Protein AF-A0A9N9PDF1-F1 (afdb_monomer)

Secondary structure (DSSP, 8-state):
-HHHHHHHHHHHHHHHT-SEEEEE-TTEEE-TTHHHHHHHHHHHS-TT-SEEEEEEEEEEEEEEEP-S-SS-EEEEEEEEEEEEEEEEEHHHHHHHHHH--SSS-SS-HHHHHHHHHHTTSS-EEEEES-SEEE--SSS---S------

pLDDT: mean 91.64, std 14.12, range [36.31, 98.81]

Organism: NCBI:txid60492

Radius of gyration: 14.8 Å; Cα contacts (8 Å, |Δi|>4): 258; chains: 1; bounding box: 34×31×40 Å

Foldseek 3Di:
DQQVVVLVVLVVCLVVVPFKDKDADPQKDFAPVRVVVVVQQVVFPDPQAFKEAQEWDDWDFDAWTDTPDDQKTKTWTLATFDPRIMMGGNVNSVLLNVQADPVDGPDPSRVSVRVCSNVVSGGYMYIPPHRMYGHDPPDDPDNDDDDDD

InterPro domains:
  IPR002654 Glycosyl transferase, family 25 [PF01755] (1-84)

Mean predicted aligned error: 5.02 Å

Sequence (149 aa):
GCYLSHYEIFESIIENGYEIALIFEDDVDMERNFTDIMTEALHNVPDDWDLLYLGHCGEQKGEYIETNLTVHALHKSLFAQCLHGYAVSAKGTKKLIEKLNIDKPENHVDVDISNLVVAGEITSYSIHPQIVVQFNGVNDLSDVTPGLR

Structure (mmCIF, N/CA/C/O backbone):
data_AF-A0A9N9PDF1-F1
#
_entry.id   AF-A0A9N9PDF1-F1
#
loop_
_atom_site.group_PDB
_atom_site.id
_atom_site.type_symbol
_atom_site.label_atom_id
_atom_site.label_alt_id
_atom_site.label_comp_id
_atom_site.label_asym_id
_atom_site.label_entity_id
_atom_site.label_seq_id
_atom_site.pdbx_PDB_ins_code
_atom_site.Cartn_x
_atom_site.Cartn_y
_atom_site.Cartn_z
_atom_site.occupancy
_atom_site.B_iso_or_equiv
_atom_site.auth_seq_id
_atom_site.auth_comp_id
_atom_site.auth_asym_id
_atom_site.auth_atom_id
_atom_site.pdbx_PDB_model_num
ATOM 1 N N . GLY A 1 1 ? -13.803 13.669 -1.295 1.00 61.25 1 GLY A N 1
ATOM 2 C CA . GLY A 1 1 ? -12.460 14.293 -1.265 1.00 61.25 1 GLY A CA 1
ATOM 3 C C . GLY A 1 1 ? -11.467 13.210 -0.913 1.00 61.25 1 GLY A C 1
ATOM 4 O O . GLY A 1 1 ? -11.896 12.302 -0.221 1.00 61.25 1 GLY A O 1
ATOM 5 N N . CYS A 1 2 ? -10.213 13.279 -1.377 1.00 79.56 2 CYS A N 1
ATOM 6 C CA . CYS A 1 2 ? -9.244 12.165 -1.329 1.00 79.56 2 CYS A CA 1
ATOM 7 C C . CYS A 1 2 ? -9.293 11.362 -0.008 1.00 79.56 2 CYS A C 1
ATOM 9 O O . CYS A 1 2 ? -9.632 10.185 -0.039 1.00 79.56 2 CYS A O 1
ATOM 11 N N . TYR A 1 3 ? -9.144 12.013 1.154 1.00 93.19 3 TYR A N 1
ATOM 12 C CA . TYR A 1 3 ? -9.229 11.351 2.470 1.00 93.19 3 TYR A CA 1
ATOM 13 C C . TYR A 1 3 ? -10.525 10.548 2.687 1.00 93.19 3 TYR A C 1
ATOM 15 O O . TYR A 1 3 ? -10.470 9.360 2.990 1.00 93.19 3 TYR A O 1
ATOM 23 N N . LEU A 1 4 ? -11.688 11.187 2.509 1.00 93.12 4 LEU A N 1
ATOM 24 C CA . LEU A 1 4 ? -12.999 10.544 2.667 1.00 93.12 4 LEU A CA 1
ATOM 25 C C . LEU A 1 4 ? -13.170 9.378 1.693 1.00 93.12 4 LEU A C 1
ATOM 27 O O . LEU A 1 4 ? -13.634 8.326 2.100 1.00 93.12 4 LEU A O 1
ATOM 31 N N . SER A 1 5 ? -12.738 9.533 0.442 1.00 94.12 5 SER A N 1
ATOM 32 C CA . SER A 1 5 ? -12.872 8.479 -0.564 1.00 94.12 5 SER A CA 1
ATOM 33 C C . SER A 1 5 ? -12.035 7.241 -0.219 1.00 94.12 5 SER A C 1
ATOM 35 O O . SER A 1 5 ? -12.533 6.127 -0.341 1.00 94.12 5 SER A O 1
ATOM 37 N N . HIS A 1 6 ? -10.805 7.405 0.283 1.00 95.81 6 HIS A N 1
ATOM 38 C CA . HIS A 1 6 ? -10.023 6.266 0.785 1.00 95.81 6 HIS A CA 1
ATOM 39 C C . HIS A 1 6 ? -10.658 5.635 2.031 1.00 95.81 6 HIS A C 1
ATOM 41 O O . HIS A 1 6 ? -10.702 4.412 2.138 1.00 95.81 6 HIS A O 1
ATOM 47 N N . TYR A 1 7 ? -11.183 6.447 2.953 1.00 96.44 7 TYR A N 1
ATOM 48 C CA . TYR A 1 7 ? -11.832 5.944 4.165 1.00 96.44 7 TYR A CA 1
ATOM 49 C C . TYR A 1 7 ? -13.104 5.137 3.857 1.00 96.44 7 TYR A C 1
ATOM 51 O O . TYR A 1 7 ? -13.255 4.031 4.364 1.00 96.44 7 TYR A O 1
ATOM 59 N N . GLU A 1 8 ? -13.966 5.625 2.960 1.00 96.81 8 GLU A N 1
ATOM 60 C CA . GLU A 1 8 ? -15.167 4.912 2.495 1.00 96.81 8 GLU A CA 1
ATOM 61 C C . GLU A 1 8 ? -14.808 3.571 1.827 1.00 96.81 8 GLU A C 1
ATOM 63 O O . GLU A 1 8 ? -15.491 2.564 2.020 1.00 96.81 8 GLU A O 1
ATOM 68 N N . ILE A 1 9 ? -13.703 3.519 1.070 1.00 97.56 9 ILE A N 1
ATOM 69 C CA . ILE A 1 9 ? -13.191 2.261 0.507 1.00 97.56 9 ILE A CA 1
ATOM 70 C C . ILE A 1 9 ? -12.761 1.306 1.626 1.00 97.56 9 ILE A C 1
ATOM 72 O O . ILE A 1 9 ? -13.059 0.112 1.558 1.00 97.56 9 ILE A O 1
ATOM 76 N N . PHE A 1 10 ? -12.092 1.803 2.669 1.00 98.12 10 PHE A N 1
ATOM 77 C CA . PHE A 1 10 ? -11.721 0.980 3.820 1.00 98.12 10 PHE A CA 1
ATOM 78 C C . PHE A 1 10 ? -12.948 0.414 4.539 1.00 98.12 10 PHE A C 1
ATOM 80 O O . PHE A 1 10 ? -12.958 -0.773 4.869 1.00 98.12 10 PHE A O 1
ATOM 87 N N . GLU A 1 11 ? -13.993 1.218 4.744 1.00 97.56 11 GLU A N 1
ATOM 88 C CA . GLU A 1 11 ? -15.254 0.746 5.328 1.00 97.56 11 GLU A CA 1
ATOM 89 C C . GLU A 1 11 ? -15.864 -0.354 4.455 1.00 97.56 11 GLU A C 1
ATOM 91 O O . GLU A 1 11 ? -16.161 -1.443 4.948 1.00 97.56 11 GLU A O 1
ATOM 96 N N . SER A 1 12 ? -15.921 -0.130 3.139 1.00 98.25 12 SER A N 1
ATOM 97 C CA . SER A 1 12 ? -16.429 -1.105 2.173 1.00 98.25 12 SER A CA 1
ATOM 98 C C . SER A 1 12 ? -15.668 -2.436 2.206 1.00 98.25 12 SER A C 1
ATOM 100 O O . SER A 1 12 ? -16.283 -3.502 2.135 1.00 98.25 12 SER A O 1
ATOM 102 N N . ILE A 1 13 ? -14.340 -2.408 2.358 1.00 98.50 13 ILE A N 1
ATOM 103 C CA . ILE A 1 13 ? -13.512 -3.617 2.490 1.00 98.50 13 ILE A CA 1
ATOM 104 C C . ILE A 1 13 ? -13.918 -4.428 3.722 1.00 98.50 13 ILE A C 1
ATOM 106 O O . ILE A 1 13 ? -14.062 -5.650 3.628 1.00 98.50 13 ILE A O 1
ATOM 110 N N . ILE A 1 14 ? -14.134 -3.763 4.863 1.00 97.81 14 ILE A N 1
ATOM 111 C CA . ILE A 1 14 ? -14.570 -4.431 6.095 1.00 97.81 14 ILE A CA 1
ATOM 112 C C . ILE A 1 14 ? -15.984 -4.985 5.941 1.00 97.81 14 ILE A C 1
ATOM 114 O O . ILE A 1 14 ? -16.218 -6.146 6.277 1.00 97.81 14 ILE A O 1
ATOM 118 N N . GLU A 1 15 ? -16.914 -4.180 5.432 1.00 98.19 15 GLU A N 1
ATOM 119 C CA . GLU A 1 15 ? -18.322 -4.553 5.274 1.00 98.19 15 GLU A CA 1
ATOM 120 C C . GLU A 1 15 ? -18.507 -5.763 4.354 1.00 98.19 15 GLU A C 1
ATOM 122 O O . GLU A 1 15 ? -19.325 -6.639 4.637 1.00 98.19 15 GLU A O 1
ATOM 127 N N . ASN A 1 16 ? -17.725 -5.836 3.275 1.00 98.19 16 ASN A N 1
ATOM 128 C CA . ASN A 1 16 ? -17.788 -6.932 2.309 1.00 98.19 16 ASN A CA 1
ATOM 129 C C . ASN A 1 16 ? -16.873 -8.115 2.666 1.00 98.19 16 ASN A C 1
ATOM 131 O O . ASN A 1 16 ? -16.949 -9.159 2.020 1.00 98.19 16 ASN A O 1
ATOM 135 N N . GLY A 1 17 ? -16.027 -7.981 3.691 1.00 97.69 17 GLY A N 1
ATOM 136 C CA . GLY A 1 17 ? -15.131 -9.045 4.141 1.00 97.69 17 GLY A CA 1
ATOM 137 C C . GLY A 1 17 ? -14.032 -9.398 3.135 1.00 97.69 17 GLY A C 1
ATOM 138 O O . GLY A 1 17 ? -13.649 -10.564 3.049 1.00 97.69 17 GLY A O 1
ATOM 139 N N . TYR A 1 18 ? -13.531 -8.424 2.369 1.00 98.25 18 TYR A N 1
ATOM 140 C CA . TYR A 1 18 ? -12.422 -8.661 1.442 1.00 98.25 18 TYR A CA 1
ATOM 141 C C . TYR A 1 18 ? -11.106 -8.843 2.204 1.00 98.25 18 TYR A C 1
ATOM 143 O O . TYR A 1 18 ? -10.761 -8.039 3.067 1.00 98.25 18 TYR A O 1
ATOM 151 N N . GLU A 1 19 ? -10.354 -9.895 1.874 1.00 97.44 19 GLU A N 1
ATOM 152 C CA . GLU A 1 19 ? -9.077 -10.205 2.536 1.00 97.44 19 GLU A CA 1
ATOM 153 C C . GLU A 1 19 ? -7.940 -9.285 2.081 1.00 97.44 19 GLU A C 1
ATOM 155 O O . GLU A 1 19 ? -7.079 -8.910 2.878 1.00 97.44 19 GLU A O 1
ATOM 160 N N . ILE A 1 20 ? -7.951 -8.922 0.799 1.00 97.81 20 ILE A N 1
ATOM 161 C CA . ILE A 1 20 ? -7.000 -8.021 0.151 1.00 97.81 20 ILE A CA 1
ATOM 162 C C . ILE A 1 20 ? -7.788 -7.146 -0.820 1.00 97.81 20 ILE A C 1
ATOM 164 O O . ILE A 1 20 ? -8.649 -7.646 -1.547 1.00 97.81 20 ILE A O 1
ATOM 168 N N . ALA A 1 21 ? -7.467 -5.856 -0.866 1.00 98.25 21 ALA A N 1
ATOM 169 C CA . ALA A 1 21 ? -7.998 -4.935 -1.861 1.00 98.25 21 ALA A CA 1
ATOM 170 C C . ALA A 1 21 ? -6.870 -4.190 -2.573 1.00 98.25 21 ALA A C 1
ATOM 172 O O . ALA A 1 21 ? -5.901 -3.778 -1.936 1.00 98.25 21 ALA A O 1
ATOM 173 N N . LEU A 1 22 ? -7.028 -4.005 -3.884 1.00 98.12 22 LEU A N 1
ATOM 174 C CA . LEU A 1 22 ? -6.222 -3.097 -4.695 1.00 98.12 22 LEU A CA 1
ATOM 175 C C . LEU A 1 22 ? -6.984 -1.789 -4.875 1.00 98.12 22 LEU A C 1
ATOM 177 O O . LEU A 1 22 ? -8.167 -1.805 -5.212 1.00 98.12 22 LEU A O 1
ATOM 181 N N . ILE A 1 23 ? -6.302 -0.675 -4.636 1.00 98.19 23 ILE A N 1
ATOM 182 C CA . ILE A 1 23 ? -6.868 0.669 -4.671 1.00 98.19 23 ILE A CA 1
ATOM 183 C C . ILE A 1 23 ? -6.003 1.511 -5.603 1.00 98.19 23 ILE A C 1
ATOM 185 O O . ILE A 1 23 ? -4.779 1.543 -5.460 1.00 98.19 23 ILE A O 1
ATOM 189 N N . PHE A 1 24 ? -6.658 2.180 -6.548 1.00 96.75 24 PHE A N 1
ATOM 190 C CA . PHE A 1 24 ? -6.026 3.059 -7.524 1.00 96.75 24 PHE A CA 1
ATOM 191 C C . PHE A 1 24 ? -6.775 4.388 -7.601 1.00 96.75 24 PHE A C 1
ATOM 193 O O . PHE A 1 24 ? -7.999 4.418 -7.438 1.00 96.75 24 PHE A O 1
ATOM 200 N N . GLU A 1 25 ? -6.043 5.462 -7.878 1.00 94.81 25 GLU A N 1
ATOM 201 C CA . GLU A 1 25 ? -6.625 6.723 -8.348 1.00 94.81 25 GLU A CA 1
ATOM 202 C C . GLU A 1 25 ? -7.074 6.591 -9.820 1.00 94.81 25 GLU A C 1
ATOM 204 O O . GLU A 1 25 ? -6.772 5.605 -10.497 1.00 94.81 25 GLU A O 1
ATOM 209 N N . ASP A 1 26 ? -7.871 7.541 -10.311 1.00 90.56 26 ASP A N 1
ATOM 210 C CA . ASP A 1 26 ? -8.479 7.485 -11.647 1.00 90.56 26 ASP A CA 1
ATOM 211 C C . ASP A 1 26 ? -7.506 7.820 -12.786 1.00 90.56 26 ASP A C 1
ATOM 213 O O . ASP A 1 26 ? -7.788 7.519 -13.948 1.00 90.56 26 ASP A O 1
ATOM 217 N N . ASP A 1 27 ? -6.357 8.405 -12.460 1.00 89.19 27 ASP A N 1
ATOM 218 C CA . ASP A 1 27 ? -5.354 8.900 -13.393 1.00 89.19 27 ASP A CA 1
ATOM 219 C C . ASP A 1 27 ? -4.074 8.054 -13.409 1.00 89.19 27 ASP A C 1
ATOM 221 O O . ASP A 1 27 ? -2.985 8.589 -13.594 1.00 89.19 27 ASP A O 1
ATOM 225 N N . VAL A 1 28 ? -4.176 6.732 -13.253 1.00 93.50 28 VAL A N 1
ATOM 226 C CA . VAL A 1 28 ? -2.997 5.854 -13.248 1.00 93.50 28 VAL A CA 1
ATOM 227 C C . VAL A 1 28 ? -2.728 5.132 -14.561 1.00 93.50 28 VAL A C 1
ATOM 229 O O . VAL A 1 28 ? -3.633 4.807 -15.329 1.00 93.50 28 VAL A O 1
ATOM 232 N N . ASP A 1 29 ? -1.456 4.805 -14.756 1.00 92.88 29 ASP A N 1
ATOM 233 C CA . ASP A 1 29 ? -0.965 3.857 -15.745 1.00 92.88 29 ASP A CA 1
ATOM 234 C C . ASP A 1 29 ? -0.140 2.758 -15.063 1.00 92.88 29 ASP A C 1
ATOM 236 O O . ASP A 1 29 ? 0.419 2.971 -13.983 1.00 92.88 29 ASP A O 1
ATOM 240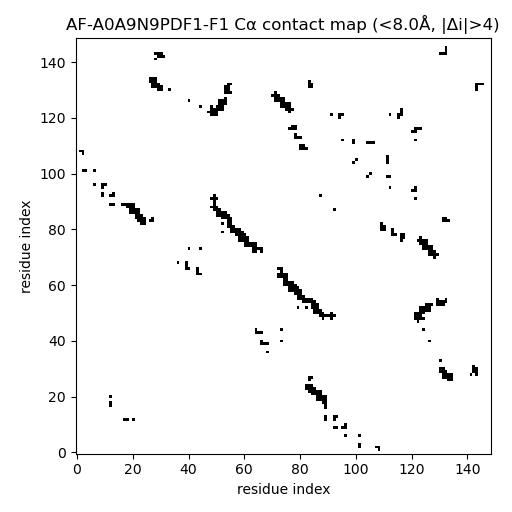 N N . MET A 1 30 ? -0.103 1.564 -15.653 1.00 94.19 30 MET A N 1
ATOM 241 C CA . MET A 1 30 ? 0.416 0.357 -15.007 1.00 94.19 30 MET A CA 1
ATOM 242 C C . MET A 1 30 ? 1.297 -0.470 -15.941 1.00 94.19 30 MET A C 1
ATOM 244 O O . MET A 1 30 ? 1.101 -0.502 -17.155 1.00 94.19 30 MET A O 1
ATOM 248 N N . GLU A 1 31 ? 2.219 -1.227 -15.350 1.00 93.62 31 GLU A N 1
ATOM 249 C CA . GLU A 1 31 ? 3.042 -2.198 -16.075 1.00 93.62 31 GLU A CA 1
ATOM 250 C C . GLU A 1 31 ? 2.195 -3.220 -16.848 1.00 93.62 31 GLU A C 1
ATOM 252 O O . GLU A 1 31 ? 1.195 -3.745 -16.354 1.00 93.62 31 GLU A O 1
ATOM 257 N N . ARG A 1 32 ? 2.617 -3.593 -18.062 1.00 92.94 32 ARG A N 1
ATOM 258 C CA . ARG A 1 32 ? 1.841 -4.534 -18.900 1.00 92.94 32 ARG A CA 1
ATOM 259 C C . ARG A 1 32 ? 1.716 -5.925 -18.280 1.00 92.94 32 ARG A C 1
ATOM 261 O O . ARG A 1 32 ? 0.727 -6.617 -18.506 1.00 92.94 32 ARG A O 1
ATOM 268 N N . ASN A 1 33 ? 2.724 -6.339 -17.520 1.00 94.19 33 ASN A N 1
ATOM 269 C CA . ASN A 1 33 ? 2.768 -7.594 -16.772 1.00 94.19 33 ASN A CA 1
ATOM 270 C C . ASN A 1 33 ? 2.380 -7.402 -15.292 1.00 94.19 33 ASN A C 1
ATOM 272 O O . ASN A 1 33 ? 2.799 -8.193 -14.447 1.00 94.19 33 ASN A O 1
ATOM 276 N N . PHE A 1 34 ? 1.566 -6.383 -14.976 1.00 96.00 34 PHE A N 1
ATOM 277 C CA . PHE A 1 34 ? 1.104 -6.061 -13.621 1.00 96.00 34 PHE A CA 1
ATOM 278 C C . PHE A 1 34 ? 0.668 -7.296 -12.821 1.00 96.00 34 PHE A C 1
ATOM 280 O O . PHE A 1 34 ? 1.097 -7.483 -11.685 1.00 96.00 34 PHE A O 1
ATOM 287 N N . THR A 1 35 ? -0.147 -8.177 -13.412 1.00 96.50 35 THR A N 1
ATOM 288 C CA . THR A 1 35 ? -0.644 -9.382 -12.730 1.00 96.50 35 THR A CA 1
ATOM 289 C C . THR A 1 35 ? 0.473 -10.348 -12.335 1.00 96.50 35 THR A C 1
ATOM 291 O O . THR A 1 35 ? 0.426 -10.898 -11.234 1.00 96.50 35 THR A O 1
ATOM 294 N N . ASP A 1 36 ? 1.485 -10.535 -13.185 1.00 97.31 36 ASP A N 1
ATOM 295 C CA . ASP A 1 36 ? 2.615 -11.423 -12.890 1.00 97.31 36 ASP A CA 1
ATOM 296 C C . ASP A 1 36 ? 3.460 -10.845 -11.750 1.00 97.31 36 ASP A C 1
ATOM 298 O O . ASP A 1 36 ? 3.802 -11.557 -10.804 1.00 97.31 36 ASP A O 1
ATOM 302 N N . ILE A 1 37 ? 3.722 -9.533 -11.795 1.00 97.88 37 ILE A N 1
ATOM 303 C CA . ILE A 1 37 ? 4.482 -8.840 -10.750 1.00 97.88 37 ILE A CA 1
ATOM 304 C C . ILE A 1 37 ? 3.739 -8.901 -9.413 1.00 97.88 37 ILE A C 1
ATOM 306 O O . ILE A 1 37 ? 4.333 -9.238 -8.391 1.00 97.88 37 ILE A O 1
ATOM 310 N N . MET A 1 38 ? 2.433 -8.629 -9.420 1.00 97.81 38 MET A N 1
ATOM 311 C CA . MET A 1 38 ? 1.598 -8.699 -8.222 1.00 97.81 38 MET A CA 1
ATOM 312 C C . MET A 1 38 ? 1.519 -10.107 -7.644 1.00 97.81 38 MET A C 1
ATOM 314 O O . MET A 1 38 ? 1.545 -10.258 -6.4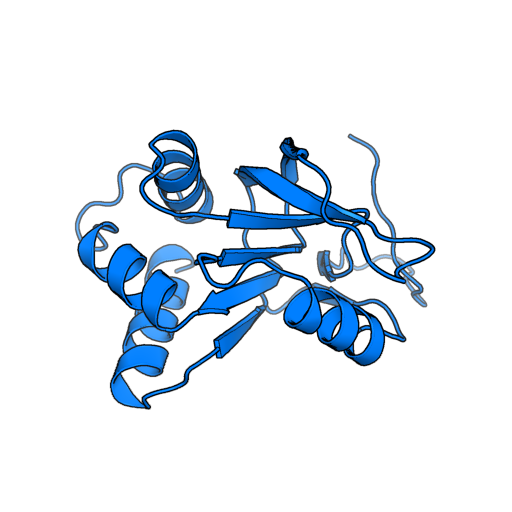27 1.00 97.81 38 MET A O 1
ATOM 318 N N . THR A 1 39 ? 1.434 -11.131 -8.493 1.00 97.75 39 THR A N 1
ATOM 319 C CA . THR A 1 39 ? 1.399 -12.528 -8.041 1.00 97.75 39 THR A CA 1
ATO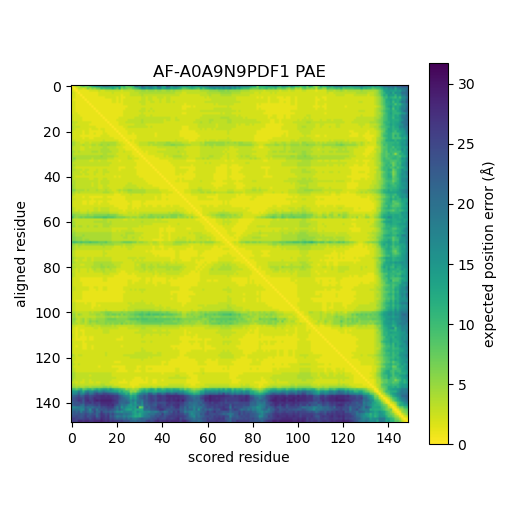M 320 C C . THR A 1 39 ? 2.695 -12.888 -7.321 1.00 97.75 39 THR A C 1
ATOM 322 O O . THR A 1 39 ? 2.651 -13.420 -6.215 1.00 97.75 39 THR A O 1
ATOM 325 N N . GLU A 1 40 ? 3.844 -12.541 -7.904 1.00 98.19 40 GLU A N 1
ATOM 326 C CA . GLU A 1 40 ? 5.146 -12.783 -7.282 1.00 98.19 40 GLU A CA 1
ATOM 327 C C . GLU A 1 40 ? 5.322 -11.961 -5.994 1.00 98.19 40 GLU A C 1
ATOM 329 O O . GLU A 1 40 ? 5.796 -12.483 -4.986 1.00 98.19 40 GLU A O 1
ATOM 334 N N . ALA A 1 41 ? 4.902 -10.694 -5.985 1.00 98.19 41 ALA A N 1
ATOM 335 C CA . ALA A 1 41 ? 5.001 -9.841 -4.805 1.00 98.19 41 ALA A CA 1
ATOM 336 C C . ALA A 1 41 ? 4.112 -10.337 -3.655 1.00 98.19 41 ALA A C 1
ATOM 338 O O . ALA A 1 41 ? 4.594 -10.469 -2.534 1.00 98.19 41 ALA A O 1
ATOM 339 N N . LEU A 1 42 ? 2.842 -10.663 -3.918 1.00 97.31 42 LEU A N 1
ATOM 340 C CA . LEU A 1 42 ? 1.912 -11.163 -2.898 1.00 97.31 42 LEU A CA 1
ATOM 341 C C . LEU A 1 42 ? 2.294 -12.552 -2.378 1.00 97.31 42 LEU A C 1
ATOM 343 O O . LEU A 1 42 ? 1.974 -12.877 -1.240 1.00 97.31 42 LEU A O 1
ATOM 347 N N . HIS A 1 43 ? 2.975 -13.363 -3.188 1.00 97.69 43 HIS A N 1
ATOM 348 C CA . HIS A 1 43 ? 3.479 -14.664 -2.757 1.00 97.69 43 HIS A CA 1
ATOM 349 C C . HIS A 1 43 ? 4.659 -14.550 -1.778 1.00 97.69 43 HIS A C 1
ATOM 351 O O . HIS A 1 43 ? 4.803 -15.405 -0.909 1.00 97.69 43 HIS A O 1
ATOM 357 N N . ASN A 1 44 ? 5.493 -13.512 -1.908 1.00 98.38 44 ASN A N 1
ATOM 358 C CA . ASN A 1 44 ? 6.720 -13.366 -1.117 1.00 98.38 44 ASN A CA 1
ATOM 359 C C . ASN A 1 44 ? 6.647 -12.278 -0.033 1.00 98.38 44 ASN A C 1
ATOM 361 O O . ASN A 1 44 ? 7.510 -12.239 0.844 1.00 98.38 44 ASN A O 1
ATOM 365 N N . VAL A 1 45 ? 5.663 -11.372 -0.077 1.00 98.06 45 VAL A N 1
ATOM 366 C CA . VAL A 1 45 ? 5.501 -10.347 0.960 1.00 98.06 45 VAL A CA 1
ATOM 367 C C . VAL A 1 45 ? 5.241 -11.018 2.319 1.00 98.06 45 VAL A C 1
ATOM 369 O O . VAL A 1 45 ? 4.408 -11.920 2.398 1.00 98.06 45 VAL A O 1
ATOM 372 N N . PRO A 1 46 ? 5.937 -10.616 3.398 1.00 97.94 46 PRO A N 1
ATOM 373 C CA . PRO A 1 46 ? 5.757 -11.237 4.710 1.00 97.94 46 PRO A CA 1
ATOM 374 C C . PRO A 1 46 ? 4.316 -11.154 5.219 1.00 97.94 46 PRO A C 1
ATOM 376 O O . PRO A 1 46 ? 3.706 -10.095 5.132 1.00 97.94 46 PRO A O 1
ATOM 379 N N . ASP A 1 47 ? 3.800 -12.229 5.827 1.00 96.06 47 ASP A N 1
ATOM 380 C CA . ASP A 1 47 ? 2.407 -12.363 6.309 1.00 96.06 47 ASP A CA 1
ATOM 381 C C . ASP A 1 47 ? 1.931 -11.235 7.249 1.00 96.06 47 ASP A C 1
ATOM 383 O O . ASP A 1 47 ? 0.730 -11.014 7.451 1.00 96.06 47 ASP A O 1
ATOM 387 N N . ASP A 1 48 ? 2.863 -10.513 7.875 1.00 95.50 48 ASP A N 1
ATOM 388 C CA . ASP A 1 48 ? 2.560 -9.410 8.774 1.00 95.50 48 ASP A CA 1
ATOM 389 C C . ASP A 1 48 ? 2.290 -8.078 8.054 1.00 95.50 48 ASP A C 1
ATOM 391 O O . ASP A 1 48 ? 1.951 -7.102 8.729 1.00 95.50 48 ASP A O 1
ATOM 395 N N . TRP A 1 49 ? 2.302 -8.040 6.721 1.00 98.50 49 TRP A N 1
ATOM 396 C CA . TRP A 1 49 ? 2.003 -6.839 5.947 1.00 98.50 49 TRP A CA 1
ATOM 397 C C . TRP A 1 49 ? 0.584 -6.283 6.183 1.00 98.50 49 TRP A C 1
ATOM 399 O O . TRP A 1 49 ? -0.406 -7.005 6.353 1.00 98.50 49 TRP A O 1
ATOM 409 N N . ASP A 1 50 ? 0.497 -4.957 6.215 1.00 98.81 50 ASP A N 1
ATOM 410 C CA . ASP A 1 50 ? -0.743 -4.183 6.280 1.00 98.81 50 ASP A CA 1
ATOM 411 C C . ASP A 1 50 ? -1.003 -3.466 4.950 1.00 98.81 50 ASP A C 1
ATOM 413 O O . ASP A 1 50 ? -2.138 -3.431 4.479 1.00 98.81 50 ASP A O 1
ATOM 417 N N . LEU A 1 51 ? 0.055 -2.916 4.345 1.00 98.56 51 LEU A N 1
ATOM 418 C CA . LEU A 1 51 ? -0.017 -2.099 3.137 1.00 98.56 51 LEU A CA 1
ATOM 419 C C . LEU A 1 51 ? 1.139 -2.427 2.181 1.00 98.56 51 LEU A C 1
ATOM 421 O O . LEU A 1 51 ? 2.278 -2.601 2.614 1.00 98.56 51 LEU A O 1
ATOM 425 N N . LEU A 1 52 ? 0.856 -2.494 0.884 1.00 98.75 52 LEU A N 1
ATOM 426 C CA . LEU A 1 52 ? 1.843 -2.708 -0.172 1.00 98.75 52 LEU A CA 1
ATOM 427 C C . LEU A 1 52 ? 1.714 -1.590 -1.210 1.00 98.75 52 LEU A C 1
ATOM 429 O O . LEU A 1 52 ? 0.737 -1.549 -1.954 1.00 98.75 52 LEU A O 1
ATOM 433 N N . TYR A 1 53 ? 2.686 -0.685 -1.268 1.00 98.69 53 TYR A N 1
ATOM 434 C CA . TYR A 1 53 ? 2.704 0.392 -2.256 1.00 98.69 53 TYR A CA 1
ATOM 435 C C . TYR A 1 53 ? 3.116 -0.137 -3.634 1.00 98.69 53 TYR A C 1
ATOM 437 O O . TYR A 1 53 ? 4.138 -0.814 -3.771 1.00 98.69 53 TYR A O 1
ATOM 445 N N . LEU A 1 54 ? 2.327 0.211 -4.652 1.00 98.38 54 LEU A N 1
ATOM 446 C CA . LEU A 1 54 ? 2.536 -0.159 -6.060 1.00 98.38 54 LEU A CA 1
ATOM 447 C C . LEU A 1 54 ? 2.887 1.064 -6.915 1.00 98.38 54 LEU A C 1
ATOM 449 O O . LEU A 1 54 ? 3.655 0.959 -7.869 1.00 98.38 54 LEU A O 1
ATOM 453 N N . GLY A 1 55 ? 2.341 2.213 -6.521 1.00 96.94 55 GLY A N 1
ATOM 454 C CA . GLY A 1 55 ? 2.638 3.548 -7.000 1.00 96.94 55 GLY A CA 1
ATOM 455 C C . GLY A 1 55 ? 2.639 4.511 -5.817 1.00 96.94 55 GLY A C 1
ATOM 456 O O . GLY A 1 55 ? 1.697 4.554 -5.023 1.00 96.94 55 GLY A O 1
ATOM 457 N N . HIS A 1 56 ? 3.743 5.230 -5.652 1.00 96.25 56 HIS A N 1
ATOM 458 C CA . HIS A 1 56 ? 3.982 6.116 -4.518 1.00 96.25 56 HIS A CA 1
ATOM 459 C C . HIS A 1 56 ? 4.971 7.220 -4.916 1.00 96.25 56 HIS A C 1
ATOM 461 O O . HIS A 1 56 ? 5.465 7.284 -6.036 1.00 96.25 56 HIS A O 1
ATOM 467 N N . CYS A 1 57 ? 5.296 8.114 -4.003 1.00 93.88 57 CYS A N 1
ATOM 468 C CA . CYS A 1 57 ? 6.332 9.123 -4.163 1.00 93.88 57 CYS A CA 1
ATOM 469 C C . CYS A 1 57 ? 7.128 9.222 -2.858 1.00 93.88 57 CYS A C 1
ATOM 471 O O . CYS A 1 57 ? 6.695 8.685 -1.844 1.00 93.88 57 CYS A O 1
ATOM 473 N N . GLY A 1 58 ? 8.313 9.843 -2.894 1.00 90.19 58 GLY A N 1
ATOM 474 C CA . GLY A 1 58 ? 9.139 10.102 -1.706 1.00 90.19 58 GLY A CA 1
ATOM 475 C C . GLY A 1 58 ? 9.294 8.896 -0.774 1.00 90.19 58 GLY A C 1
ATOM 476 O O . GLY A 1 58 ? 8.560 8.777 0.196 1.00 90.19 58 GLY A O 1
ATOM 477 N N . GLU A 1 59 ? 10.242 8.000 -1.049 1.00 94.19 59 GLU A N 1
ATOM 478 C CA . GLU A 1 59 ? 10.380 6.750 -0.291 1.00 94.19 59 GLU A CA 1
ATOM 479 C C . GLU A 1 59 ? 11.637 6.685 0.584 1.00 94.19 59 GLU A C 1
ATOM 481 O O . GLU A 1 59 ? 12.694 7.226 0.243 1.00 94.19 59 GLU A O 1
ATOM 486 N N . GLN A 1 60 ? 11.541 5.915 1.667 1.00 97.38 60 GLN A N 1
ATOM 487 C CA . GLN A 1 60 ? 12.689 5.398 2.401 1.00 97.38 60 GLN A CA 1
ATOM 488 C C . GLN A 1 60 ? 12.630 3.869 2.441 1.00 97.38 60 GLN A C 1
ATOM 490 O O . GLN A 1 60 ? 11.724 3.273 3.025 1.00 97.38 60 GLN A O 1
ATOM 495 N N . LYS A 1 61 ? 13.636 3.233 1.835 1.00 97.81 61 LYS A N 1
ATOM 496 C CA . LYS A 1 61 ? 13.716 1.774 1.697 1.00 97.81 61 LYS A CA 1
ATOM 497 C C . LYS A 1 61 ? 14.293 1.127 2.951 1.00 97.81 61 LYS A C 1
ATOM 499 O O . LYS A 1 61 ? 15.275 1.617 3.512 1.00 97.81 61 LYS A O 1
ATOM 504 N N . GLY A 1 62 ? 13.685 0.024 3.368 1.00 97.81 62 GLY A N 1
ATOM 505 C CA . GLY A 1 62 ? 14.192 -0.874 4.397 1.00 97.81 62 GLY A CA 1
ATOM 506 C C . GLY A 1 62 ? 14.837 -2.125 3.802 1.00 97.81 62 GLY A C 1
ATOM 507 O O . GLY A 1 62 ? 15.476 -2.081 2.753 1.00 97.81 62 GLY A O 1
ATOM 508 N N . GLU A 1 63 ? 14.678 -3.244 4.507 1.00 98.00 63 GLU A N 1
ATOM 509 C CA . GLU A 1 63 ? 15.172 -4.559 4.090 1.00 98.00 63 GLU A CA 1
ATOM 510 C C . GLU A 1 63 ? 14.495 -5.046 2.802 1.00 98.00 63 GLU A C 1
ATOM 512 O O . GLU A 1 63 ? 13.285 -4.891 2.635 1.00 98.00 63 GLU A O 1
ATOM 517 N N . TYR A 1 64 ? 15.279 -5.645 1.905 1.00 98.25 64 TYR A N 1
ATOM 518 C CA . TYR A 1 64 ? 14.789 -6.241 0.663 1.00 98.25 64 TYR A CA 1
ATOM 519 C C . TYR A 1 64 ? 14.267 -7.653 0.905 1.00 98.25 64 TYR A C 1
ATOM 521 O O . TYR A 1 64 ? 14.861 -8.422 1.657 1.00 98.25 64 TYR A O 1
ATOM 529 N N . ILE A 1 65 ? 13.181 -7.987 0.218 1.00 98.38 65 ILE A N 1
ATOM 530 C CA . ILE A 1 65 ? 12.565 -9.307 0.233 1.00 98.38 65 ILE A CA 1
ATOM 531 C C . ILE A 1 65 ? 12.987 -10.026 -1.045 1.00 98.38 65 ILE A C 1
ATOM 533 O O . ILE A 1 65 ? 12.903 -9.468 -2.141 1.00 98.38 65 ILE A O 1
ATOM 537 N N . GLU A 1 66 ? 13.486 -11.249 -0.900 1.00 97.69 66 GLU A N 1
ATOM 538 C CA . GLU A 1 66 ? 13.890 -12.067 -2.040 1.00 97.69 66 GLU A CA 1
ATOM 539 C C . GLU A 1 66 ? 12.657 -12.453 -2.866 1.00 97.69 66 GLU A C 1
ATOM 541 O O . GLU A 1 66 ? 11.652 -12.910 -2.327 1.00 97.69 66 GLU A O 1
ATOM 546 N N . THR A 1 67 ? 12.726 -12.227 -4.178 1.00 97.56 67 THR A N 1
ATOM 547 C CA . THR A 1 67 ? 11.662 -12.544 -5.140 1.00 97.56 67 THR A CA 1
ATOM 548 C C . THR A 1 67 ? 12.290 -12.937 -6.475 1.00 97.56 67 THR A C 1
ATOM 550 O O . THR A 1 67 ? 13.471 -12.674 -6.713 1.00 97.56 67 THR A O 1
ATOM 553 N N . ASN A 1 68 ? 11.495 -13.501 -7.381 1.00 97.19 68 ASN A N 1
ATOM 554 C CA . ASN A 1 68 ? 11.894 -13.743 -8.770 1.00 97.19 68 ASN A CA 1
ATOM 555 C C . ASN A 1 68 ? 11.677 -12.528 -9.690 1.00 97.19 68 ASN A C 1
ATOM 557 O O . ASN A 1 68 ? 11.799 -12.651 -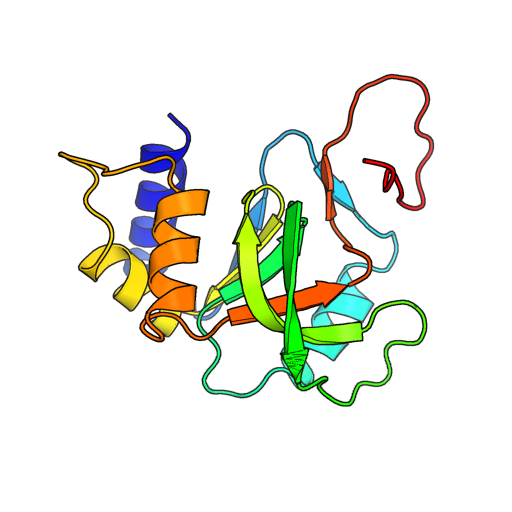10.912 1.00 97.19 68 ASN A O 1
ATOM 561 N N . LEU A 1 69 ? 11.342 -11.357 -9.138 1.00 95.06 69 LEU A N 1
ATOM 562 C CA . LEU A 1 69 ? 11.214 -10.130 -9.917 1.00 95.06 69 LEU A CA 1
ATOM 563 C C . LEU A 1 69 ? 12.595 -9.699 -10.427 1.00 95.06 69 LEU A C 1
ATOM 565 O O . LEU A 1 69 ? 13.563 -9.613 -9.676 1.00 95.06 69 LEU A O 1
ATOM 569 N N . THR A 1 70 ? 12.696 -9.447 -11.731 1.00 89.94 70 THR A N 1
ATOM 570 C CA . THR A 1 70 ? 13.977 -9.129 -12.386 1.00 89.94 70 THR A CA 1
ATOM 571 C C . THR A 1 70 ? 14.212 -7.632 -12.553 1.00 89.94 70 THR A C 1
ATOM 573 O O . THR A 1 70 ? 15.359 -7.190 -12.554 1.00 89.94 70 THR A O 1
ATOM 576 N N . VAL A 1 71 ? 13.134 -6.861 -12.714 1.00 94.62 71 VAL A N 1
ATOM 577 C CA . VAL A 1 71 ? 13.164 -5.401 -12.913 1.00 94.62 71 VAL A CA 1
ATOM 578 C C . VAL A 1 71 ? 12.795 -4.665 -11.630 1.00 94.62 71 VAL A C 1
ATOM 580 O O . VAL A 1 71 ? 13.441 -3.683 -11.270 1.00 94.62 71 VAL A O 1
ATOM 583 N N . HIS A 1 72 ? 11.779 -5.163 -10.931 1.00 96.88 72 HIS A N 1
ATOM 584 C CA . HIS A 1 72 ? 11.284 -4.584 -9.691 1.00 96.88 72 HIS A CA 1
ATOM 585 C C . HIS A 1 72 ? 11.851 -5.332 -8.489 1.00 96.88 72 HIS A C 1
ATOM 587 O O . HIS A 1 72 ? 12.188 -6.508 -8.571 1.00 96.88 72 HIS A O 1
ATOM 593 N N . ALA A 1 73 ? 11.927 -4.650 -7.358 1.00 97.69 73 ALA A N 1
ATOM 594 C CA . ALA A 1 73 ? 12.325 -5.212 -6.086 1.00 97.69 73 ALA A CA 1
ATOM 595 C C . ALA A 1 73 ? 11.212 -4.990 -5.066 1.00 97.69 73 ALA A C 1
ATOM 597 O O . ALA A 1 73 ? 10.640 -3.903 -4.990 1.00 97.69 73 ALA A O 1
ATOM 598 N N . LEU A 1 74 ? 10.944 -6.011 -4.257 1.00 98.62 74 LEU A N 1
ATOM 599 C CA . LEU A 1 74 ? 10.095 -5.900 -3.081 1.00 98.62 74 LEU A CA 1
ATOM 600 C C . LEU A 1 74 ? 10.973 -5.555 -1.878 1.00 98.62 74 LEU A C 1
ATOM 602 O O . LEU A 1 74 ? 11.998 -6.195 -1.641 1.00 98.62 74 LEU A O 1
ATOM 606 N N . HIS A 1 75 ? 10.588 -4.552 -1.101 1.00 98.50 75 HIS A N 1
ATOM 607 C CA . HIS A 1 75 ? 11.294 -4.209 0.130 1.00 98.50 75 HIS A CA 1
ATOM 608 C C . HIS A 1 75 ? 10.342 -3.655 1.181 1.00 98.50 75 HIS A C 1
ATOM 610 O O . HIS A 1 75 ? 9.257 -3.164 0.875 1.00 98.50 75 HIS A O 1
ATOM 616 N N . LYS A 1 76 ? 10.769 -3.694 2.443 1.00 98.50 76 LYS A N 1
ATOM 617 C CA . LYS A 1 76 ? 10.087 -2.997 3.530 1.00 98.50 76 LYS A CA 1
ATOM 618 C C . LYS A 1 76 ? 10.062 -1.499 3.237 1.00 98.50 76 LYS A C 1
ATOM 620 O O . LYS A 1 76 ? 11.079 -0.923 2.836 1.00 98.50 76 LYS A O 1
ATOM 625 N N . SER A 1 77 ? 8.915 -0.869 3.440 1.00 98.19 77 SER A N 1
ATOM 626 C CA . SER A 1 77 ? 8.748 0.572 3.298 1.00 98.19 77 SER A CA 1
ATOM 627 C C . SER A 1 77 ? 8.835 1.203 4.682 1.00 98.19 77 SER A C 1
ATOM 629 O O . SER A 1 77 ? 8.059 0.885 5.577 1.00 98.19 77 SER A O 1
ATOM 631 N N . LEU A 1 78 ? 9.853 2.036 4.901 1.00 98.06 78 LEU A N 1
ATOM 632 C CA . LEU A 1 78 ? 10.017 2.772 6.162 1.00 98.06 78 LEU A CA 1
ATOM 633 C C . LEU A 1 78 ? 9.299 4.125 6.114 1.00 98.06 78 LEU A C 1
ATOM 635 O O . LEU A 1 78 ? 9.057 4.733 7.153 1.00 98.06 78 LEU A O 1
ATOM 639 N N . PHE A 1 79 ? 9.002 4.590 4.901 1.00 97.19 79 PHE A N 1
ATOM 640 C CA . PHE A 1 79 ? 8.303 5.826 4.585 1.00 97.19 79 PHE A CA 1
ATOM 641 C C . PHE A 1 79 ? 7.931 5.799 3.097 1.00 97.19 79 PHE A C 1
ATOM 643 O O . PHE A 1 79 ? 8.766 5.416 2.272 1.00 97.19 79 PHE A O 1
ATOM 650 N N . ALA A 1 80 ? 6.718 6.231 2.759 1.00 96.00 80 ALA A N 1
ATOM 651 C CA . ALA A 1 80 ? 6.283 6.494 1.390 1.00 96.00 80 ALA A CA 1
ATOM 652 C C . ALA A 1 80 ? 5.092 7.462 1.411 1.00 96.00 80 ALA A C 1
ATOM 654 O O . ALA A 1 80 ? 4.233 7.370 2.284 1.00 96.00 80 ALA A O 1
ATOM 655 N N . GLN A 1 81 ? 5.042 8.373 0.444 1.00 93.88 81 GLN A N 1
ATOM 656 C CA . GLN A 1 81 ? 3.933 9.303 0.217 1.00 93.88 81 GLN A CA 1
ATOM 657 C C . GLN A 1 81 ? 3.188 8.959 -1.073 1.00 93.88 81 GLN A C 1
ATOM 659 O O . GLN A 1 81 ? 3.609 8.066 -1.806 1.00 93.88 81 GLN A O 1
ATOM 664 N N . CYS A 1 82 ? 2.116 9.695 -1.374 1.00 95.19 82 CYS A N 1
ATOM 665 C CA . CYS A 1 82 ? 1.183 9.402 -2.458 1.00 95.19 82 CYS A CA 1
ATOM 666 C C . CYS A 1 82 ? 0.440 8.060 -2.280 1.00 95.19 82 CYS A C 1
ATOM 668 O O . CYS A 1 82 ? 0.928 7.114 -1.662 1.00 95.19 82 CYS A O 1
ATOM 670 N N . LEU A 1 83 ? -0.771 7.977 -2.834 1.00 94.94 83 LEU A N 1
ATOM 671 C CA . LEU A 1 83 ? -1.634 6.792 -2.746 1.00 94.94 83 LEU A CA 1
ATOM 672 C C . LEU A 1 83 ? -2.304 6.455 -4.083 1.00 94.94 83 LEU A C 1
ATOM 674 O O . LEU A 1 83 ? -3.362 5.828 -4.110 1.00 94.94 83 LEU A O 1
ATOM 678 N N . HIS A 1 84 ? -1.654 6.807 -5.195 1.00 95.62 84 HIS A N 1
ATOM 679 C CA . HIS A 1 84 ? -2.201 6.560 -6.526 1.00 95.62 84 HIS A CA 1
ATOM 680 C C . HIS A 1 84 ? -2.294 5.065 -6.868 1.00 95.62 84 HIS A C 1
ATOM 682 O O . HIS A 1 84 ? -3.151 4.685 -7.658 1.00 95.62 84 HIS A O 1
ATOM 688 N N . GLY A 1 85 ? -1.495 4.189 -6.244 1.00 97.69 85 GLY A N 1
ATOM 689 C CA . GLY A 1 85 ? -1.682 2.740 -6.368 1.00 97.69 85 GLY A CA 1
ATOM 690 C C . GLY A 1 85 ? -1.144 1.946 -5.184 1.00 97.69 85 GLY A C 1
ATOM 691 O O . GLY A 1 85 ? 0.054 1.970 -4.903 1.00 97.69 85 GLY A O 1
ATOM 692 N N . TYR A 1 86 ? -1.996 1.190 -4.497 1.00 98.56 86 TYR A N 1
ATOM 693 C CA . TYR A 1 86 ? -1.569 0.339 -3.383 1.00 98.56 86 TYR A CA 1
ATOM 694 C C . TYR A 1 86 ? -2.514 -0.841 -3.144 1.00 98.56 86 TYR A C 1
ATOM 696 O O . TYR A 1 86 ? -3.692 -0.810 -3.497 1.00 98.56 86 TYR A O 1
ATOM 704 N N . ALA A 1 87 ? -1.988 -1.891 -2.516 1.00 98.62 87 ALA A N 1
ATOM 705 C CA . ALA A 1 87 ? -2.780 -2.958 -1.927 1.00 98.62 87 ALA A CA 1
ATOM 706 C C . ALA A 1 87 ? -2.865 -2.779 -0.407 1.00 98.62 87 ALA A C 1
ATOM 708 O O . ALA A 1 87 ? -1.921 -2.309 0.232 1.00 98.62 87 ALA A O 1
ATOM 709 N N . VAL A 1 88 ? -3.973 -3.205 0.189 1.00 98.75 88 VAL A N 1
ATOM 710 C CA . VAL A 1 88 ? -4.168 -3.223 1.643 1.00 98.75 88 VAL A CA 1
ATOM 711 C C . VAL A 1 88 ? -4.759 -4.566 2.066 1.00 98.75 88 VAL A C 1
ATOM 713 O O . VAL A 1 88 ? -5.647 -5.097 1.395 1.00 98.75 88 VAL A O 1
ATOM 716 N N . SER A 1 89 ? -4.246 -5.136 3.157 1.00 98.69 89 SER A N 1
ATOM 717 C CA . SER A 1 89 ? -4.794 -6.361 3.747 1.00 98.69 89 SER A CA 1
ATOM 718 C C . SER A 1 89 ? -5.969 -6.033 4.669 1.00 98.69 89 SER A C 1
ATOM 720 O O . SER A 1 89 ? -6.019 -4.953 5.253 1.00 98.69 89 SER A O 1
ATOM 722 N N . ALA A 1 90 ? -6.884 -6.976 4.904 1.00 98.12 90 ALA A N 1
ATOM 723 C CA . ALA A 1 90 ? -8.008 -6.783 5.829 1.00 98.12 90 ALA A CA 1
ATOM 724 C C . ALA A 1 90 ? -7.561 -6.365 7.242 1.00 98.12 90 ALA A C 1
ATOM 726 O O . ALA A 1 90 ? -8.255 -5.622 7.941 1.00 98.12 90 ALA A O 1
ATOM 727 N N . LYS A 1 91 ? -6.389 -6.846 7.676 1.00 98.25 91 LYS A N 1
ATOM 728 C CA . LYS A 1 91 ? -5.752 -6.447 8.937 1.00 98.25 91 LYS A CA 1
ATOM 729 C C . LYS A 1 91 ? -5.296 -4.988 8.876 1.00 98.25 91 LYS A C 1
ATOM 731 O O . LYS A 1 91 ? -5.605 -4.230 9.794 1.00 98.25 91 LYS A O 1
ATOM 736 N N . GLY A 1 92 ? -4.625 -4.601 7.792 1.00 98.62 92 GLY A N 1
ATOM 737 C CA . GLY A 1 92 ? -4.216 -3.223 7.546 1.00 98.62 92 GLY A CA 1
ATOM 738 C C . GLY A 1 92 ? -5.405 -2.269 7.511 1.00 98.62 92 GLY A C 1
ATOM 739 O O . GLY A 1 92 ? -5.394 -1.261 8.209 1.00 98.62 92 GLY A O 1
ATOM 740 N N . THR A 1 93 ? -6.480 -2.627 6.808 1.00 98.56 93 THR A N 1
ATOM 741 C CA . THR A 1 93 ? -7.712 -1.830 6.729 1.00 98.56 93 THR A CA 1
ATOM 742 C C . THR A 1 93 ? -8.309 -1.548 8.108 1.00 98.56 93 THR A C 1
ATOM 744 O O . THR A 1 93 ? -8.649 -0.405 8.405 1.00 98.56 93 THR A O 1
ATOM 747 N N . LYS A 1 94 ? -8.386 -2.559 8.986 1.00 98.31 94 LYS A N 1
ATOM 748 C CA . LYS A 1 94 ? -8.876 -2.379 10.365 1.00 98.31 94 LYS A CA 1
ATOM 749 C C . LYS A 1 94 ? -8.017 -1.392 11.148 1.00 98.31 94 LYS A C 1
ATOM 751 O O . LYS A 1 94 ? -8.552 -0.465 11.746 1.00 98.31 94 LYS A O 1
ATOM 756 N N . LYS A 1 95 ? -6.690 -1.547 11.088 1.00 98.56 95 LYS A N 1
ATOM 757 C CA . LYS A 1 95 ? -5.759 -0.620 11.746 1.00 98.56 95 LYS A CA 1
ATOM 758 C C . LYS A 1 95 ? -5.906 0.806 11.217 1.00 98.56 95 LYS A C 1
ATOM 760 O O . LYS A 1 95 ? -5.871 1.742 12.006 1.00 98.56 95 LYS A O 1
ATOM 765 N N . LEU A 1 96 ? -6.062 0.971 9.903 1.00 98.25 96 LEU A N 1
ATOM 766 C CA . LEU A 1 96 ? -6.241 2.281 9.277 1.00 98.25 96 LEU A CA 1
ATOM 767 C C . LEU A 1 96 ? -7.531 2.952 9.757 1.00 98.25 96 LEU A C 1
ATOM 769 O O . LEU A 1 96 ? -7.474 4.097 10.184 1.00 98.25 96 LEU A O 1
ATOM 773 N N . ILE A 1 97 ? -8.664 2.247 9.780 1.00 96.81 97 ILE A N 1
ATOM 774 C CA . ILE A 1 97 ? -9.934 2.801 10.285 1.00 96.81 97 ILE A CA 1
ATOM 775 C C . ILE A 1 97 ? -9.854 3.194 11.760 1.00 96.81 97 ILE A C 1
ATOM 777 O O . ILE A 1 97 ? -10.393 4.228 12.144 1.00 96.81 97 ILE A O 1
ATOM 781 N N . GLU A 1 98 ? -9.174 2.395 12.584 1.00 97.25 98 GLU A N 1
ATOM 782 C CA . GLU A 1 98 ? -9.000 2.681 14.013 1.00 97.25 98 GLU A CA 1
ATOM 783 C C . GLU A 1 98 ? -8.121 3.913 14.280 1.00 97.25 98 GLU A C 1
ATOM 785 O O . GLU A 1 98 ? -8.242 4.536 15.336 1.00 97.25 98 GLU A O 1
ATOM 790 N N . LYS A 1 99 ? -7.210 4.243 13.356 1.00 96.56 99 LYS A N 1
ATOM 791 C CA . LYS A 1 99 ? -6.147 5.240 13.565 1.00 96.56 99 LYS A CA 1
ATOM 792 C C . LYS A 1 99 ? -6.351 6.535 12.791 1.00 96.56 99 LYS A C 1
ATOM 794 O O . LYS A 1 99 ? -5.923 7.586 13.259 1.00 96.56 99 LYS A O 1
ATOM 799 N N . LEU A 1 100 ? -6.983 6.470 11.625 1.00 95.56 100 LEU A N 1
ATOM 800 C CA . LEU A 1 100 ? -7.296 7.638 10.812 1.00 95.56 100 LEU A CA 1
ATOM 801 C C . LEU A 1 100 ? -8.523 8.357 11.381 1.00 95.56 100 LEU A C 1
ATOM 803 O O . LEU A 1 100 ? -9.527 7.734 11.721 1.00 95.56 100 LEU A O 1
ATOM 807 N N . ASN A 1 101 ? -8.448 9.686 11.461 1.00 91.06 101 ASN A N 1
ATOM 808 C CA . ASN A 1 101 ? -9.533 10.525 11.959 1.00 91.06 101 ASN A CA 1
ATOM 809 C C . ASN A 1 101 ? -10.101 11.374 10.825 1.00 91.06 101 ASN A C 1
ATOM 811 O O . ASN A 1 101 ? -9.547 12.414 10.473 1.00 91.06 101 ASN A O 1
ATOM 815 N N . ILE A 1 102 ? -11.233 10.941 10.279 1.00 89.62 102 ILE A N 1
ATOM 816 C CA . ILE A 1 102 ? -11.868 11.621 9.152 1.00 89.62 102 ILE A CA 1
ATOM 817 C C . ILE A 1 102 ? -12.512 12.965 9.519 1.00 89.62 102 ILE A C 1
ATOM 819 O O . ILE A 1 102 ? -12.532 13.882 8.697 1.00 89.62 102 ILE A O 1
ATOM 823 N N . ASP A 1 103 ? -13.000 13.116 10.751 1.00 88.94 103 ASP A N 1
ATOM 824 C CA . ASP A 1 103 ? -13.633 14.358 11.211 1.00 88.94 103 ASP A CA 1
ATOM 825 C C . ASP A 1 103 ? -12.603 15.466 11.451 1.00 88.94 103 ASP A C 1
ATOM 827 O O . ASP A 1 103 ? -12.909 16.661 11.382 1.00 88.94 103 ASP A O 1
ATOM 831 N N . LYS A 1 104 ? -11.370 15.069 11.775 1.00 90.25 104 LYS A N 1
ATOM 832 C CA . LYS A 1 104 ? -10.275 15.980 12.085 1.00 90.25 104 LYS A CA 1
ATOM 833 C C . LYS A 1 104 ? -8.931 15.394 11.626 1.00 90.25 104 LYS A C 1
ATOM 835 O O . LYS A 1 104 ? -8.129 15.016 12.484 1.00 90.25 104 LYS A O 1
ATOM 840 N N . PRO A 1 105 ? -8.680 15.336 10.305 1.00 89.25 105 PRO A N 1
ATOM 841 C CA . PRO A 1 105 ? -7.412 14.850 9.779 1.00 89.25 105 PRO A CA 1
ATOM 842 C C . PRO A 1 105 ? -6.278 15.792 10.193 1.00 89.25 105 PRO A C 1
ATOM 844 O O . PRO A 1 105 ? -6.463 17.013 10.248 1.00 89.25 105 PRO A O 1
ATOM 847 N N . GLU A 1 106 ? -5.110 15.232 10.505 1.00 89.56 106 GLU A N 1
ATOM 848 C CA . GLU A 1 106 ? -3.932 16.037 10.840 1.00 89.56 106 GLU A CA 1
ATOM 849 C C . GLU A 1 106 ? -3.265 16.567 9.569 1.00 89.56 106 GLU A C 1
ATOM 851 O O . GLU A 1 106 ? -2.845 17.725 9.530 1.00 89.56 106 GLU A O 1
ATOM 856 N N . ASN A 1 107 ? -3.214 15.736 8.522 1.00 93.50 107 ASN A N 1
ATOM 857 C CA . ASN A 1 107 ? -2.622 16.058 7.228 1.00 93.50 107 ASN A CA 1
ATOM 858 C C . ASN A 1 107 ? -3.446 15.458 6.073 1.00 93.50 107 ASN A C 1
ATOM 860 O O . ASN A 1 107 ? -4.600 15.055 6.217 1.00 93.50 107 ASN A O 1
ATOM 864 N N . HIS A 1 108 ? -2.838 15.413 4.888 1.00 93.94 108 HIS A N 1
ATOM 865 C CA . HIS A 1 108 ? -3.331 14.596 3.786 1.00 93.94 108 HIS A CA 1
ATOM 866 C C . HIS A 1 108 ? -3.259 13.108 4.162 1.00 93.94 108 HIS A C 1
ATOM 868 O O . HIS A 1 108 ? -2.419 12.700 4.964 1.00 93.94 108 HIS A O 1
ATOM 874 N N . VAL A 1 109 ? -4.152 12.298 3.589 1.00 95.38 109 VAL A N 1
ATOM 875 C CA . VAL A 1 109 ? -4.311 10.883 3.969 1.00 95.38 109 VAL A CA 1
ATOM 876 C C . VAL A 1 109 ? -3.035 10.066 3.757 1.00 95.38 109 VAL A C 1
ATOM 878 O O . VAL A 1 109 ? -2.702 9.229 4.586 1.00 95.38 109 VAL A O 1
ATOM 881 N N . ASP A 1 110 ? -2.271 10.351 2.707 1.00 95.75 110 ASP A N 1
ATOM 882 C CA . ASP A 1 110 ? -0.977 9.722 2.445 1.00 95.75 110 ASP A CA 1
ATOM 883 C C . ASP A 1 110 ? 0.069 10.057 3.518 1.00 95.75 110 ASP A C 1
ATOM 885 O O . ASP A 1 110 ? 0.779 9.170 3.990 1.00 95.75 110 ASP A O 1
ATOM 889 N N . VAL A 1 111 ? 0.120 11.314 3.964 1.00 96.56 111 VAL A N 1
ATOM 890 C CA . VAL A 1 111 ? 1.002 11.756 5.052 1.00 96.56 111 VAL A CA 1
ATOM 891 C C . VAL A 1 111 ? 0.599 11.115 6.377 1.00 96.56 111 VAL A C 1
ATOM 893 O O . VAL A 1 111 ? 1.467 10.626 7.099 1.00 96.56 111 VAL A O 1
ATOM 896 N N . ASP A 1 112 ? -0.697 11.065 6.688 1.00 97.06 112 ASP A N 1
ATOM 897 C CA . ASP A 1 112 ? -1.184 10.433 7.916 1.00 97.06 112 ASP A CA 1
ATOM 898 C C . ASP A 1 112 ? -0.862 8.930 7.923 1.00 97.06 112 ASP A C 1
ATOM 900 O O . ASP A 1 112 ? -0.291 8.440 8.897 1.00 97.06 112 ASP A O 1
ATOM 904 N N . ILE A 1 113 ? -1.103 8.203 6.823 1.00 97.62 113 ILE A N 1
ATOM 905 C CA . ILE A 1 113 ? -0.707 6.788 6.704 1.00 97.62 113 ILE A CA 1
ATOM 906 C C . ILE A 1 113 ? 0.813 6.632 6.832 1.00 97.62 113 ILE A C 1
ATOM 908 O O . ILE A 1 113 ? 1.281 5.748 7.552 1.00 97.62 113 ILE A O 1
ATOM 912 N N . SER A 1 114 ? 1.599 7.501 6.194 1.00 97.94 114 SER A N 1
ATOM 913 C CA . SER A 1 114 ? 3.056 7.457 6.306 1.00 97.94 114 SER A CA 1
ATOM 914 C C . SER A 1 114 ? 3.539 7.693 7.740 1.00 97.94 114 SER A C 1
ATOM 916 O O . SER A 1 114 ? 4.513 7.070 8.161 1.00 97.94 114 SER A O 1
ATOM 918 N N . ASN A 1 115 ? 2.871 8.551 8.514 1.00 97.81 115 ASN A N 1
ATOM 919 C CA . ASN A 1 115 ? 3.187 8.752 9.928 1.00 97.81 115 ASN A CA 1
ATOM 920 C C . ASN A 1 115 ? 2.918 7.480 10.746 1.00 97.81 115 ASN A C 1
ATOM 922 O O . ASN A 1 115 ? 3.724 7.132 11.610 1.00 97.81 115 ASN A O 1
ATOM 926 N N . LEU A 1 116 ? 1.846 6.741 10.437 1.00 98.31 116 LEU A N 1
ATOM 927 C CA . LEU A 1 116 ? 1.561 5.445 11.066 1.00 98.31 116 LEU A CA 1
ATOM 928 C C . LEU A 1 116 ? 2.616 4.384 10.712 1.00 98.31 116 LEU A C 1
ATOM 930 O O . LEU A 1 116 ? 2.986 3.580 11.569 1.00 98.31 116 LEU A O 1
ATOM 934 N N . VAL A 1 117 ? 3.131 4.393 9.477 1.00 98.44 117 VAL A N 1
ATOM 935 C CA . VAL A 1 117 ? 4.254 3.532 9.058 1.00 98.44 117 VAL A CA 1
ATOM 936 C C . VAL A 1 117 ? 5.512 3.863 9.861 1.00 98.44 117 VAL A C 1
ATOM 938 O O . VAL A 1 117 ? 6.117 2.973 10.459 1.00 98.44 117 VAL A O 1
ATOM 941 N N . VAL A 1 118 ? 5.879 5.146 9.942 1.00 98.12 118 VAL A N 1
ATOM 942 C CA . VAL A 1 118 ? 7.059 5.610 10.694 1.00 98.12 118 VAL A CA 1
ATOM 943 C C . VAL A 1 118 ? 6.942 5.283 12.187 1.00 98.12 118 VAL A C 1
ATOM 945 O O . VAL A 1 118 ? 7.934 4.922 12.821 1.00 98.12 118 VAL A O 1
ATOM 948 N N . ALA A 1 119 ? 5.735 5.359 12.749 1.00 98.00 119 ALA A N 1
ATOM 949 C CA . ALA A 1 119 ? 5.455 4.989 14.134 1.00 98.00 119 ALA A CA 1
ATOM 950 C C . ALA A 1 119 ? 5.461 3.465 14.386 1.00 98.00 119 ALA A C 1
ATOM 952 O O . ALA A 1 119 ? 5.389 3.039 15.539 1.00 98.00 119 ALA A O 1
ATOM 953 N N . GLY A 1 120 ? 5.559 2.639 13.338 1.00 97.69 120 GLY A N 1
ATOM 954 C CA . GLY A 1 120 ? 5.516 1.177 13.433 1.00 97.69 120 GLY A CA 1
ATOM 955 C C . GLY A 1 120 ? 4.117 0.615 13.695 1.00 97.69 120 GLY A C 1
ATOM 956 O O . GLY A 1 120 ? 3.978 -0.530 14.121 1.00 97.69 120 GLY A O 1
ATOM 957 N N . GLU A 1 121 ? 3.076 1.412 13.464 1.00 98.31 121 GLU A N 1
ATOM 958 C CA . GLU A 1 121 ? 1.683 1.017 13.667 1.00 98.31 121 GLU A CA 1
ATOM 959 C C . GLU A 1 121 ? 1.089 0.326 12.431 1.00 98.31 121 GLU A C 1
ATOM 961 O O . GLU A 1 121 ? 0.208 -0.530 12.563 1.00 98.31 121 GLU A O 1
ATOM 966 N N . ILE A 1 122 ? 1.617 0.657 11.250 1.00 98.62 122 ILE A N 1
ATOM 967 C CA . ILE A 1 122 ? 1.333 0.013 9.965 1.00 98.62 122 ILE A CA 1
ATOM 968 C C . ILE A 1 122 ? 2.627 -0.612 9.434 1.00 98.62 122 ILE A C 1
ATOM 970 O O . ILE A 1 122 ? 3.617 0.083 9.210 1.00 98.62 122 ILE A O 1
ATOM 974 N N . THR A 1 123 ? 2.621 -1.924 9.203 1.00 98.75 123 THR A N 1
ATOM 975 C CA . THR A 1 123 ? 3.715 -2.627 8.527 1.00 98.75 123 THR A CA 1
ATOM 976 C C . THR A 1 123 ? 3.522 -2.511 7.019 1.00 98.75 123 THR A C 1
ATOM 978 O O . THR A 1 123 ? 2.601 -3.111 6.463 1.00 98.75 123 THR A O 1
ATOM 981 N N . SER A 1 124 ? 4.394 -1.768 6.339 1.00 98.56 124 SER A N 1
ATOM 982 C CA . SER A 1 124 ? 4.288 -1.560 4.895 1.00 98.56 124 SER A CA 1
ATOM 983 C C . SER A 1 124 ? 5.492 -2.067 4.105 1.00 98.56 124 SER A C 1
ATOM 985 O O . SER A 1 124 ? 6.624 -2.155 4.592 1.00 98.56 124 SER A O 1
ATOM 987 N N . TYR A 1 125 ? 5.217 -2.395 2.848 1.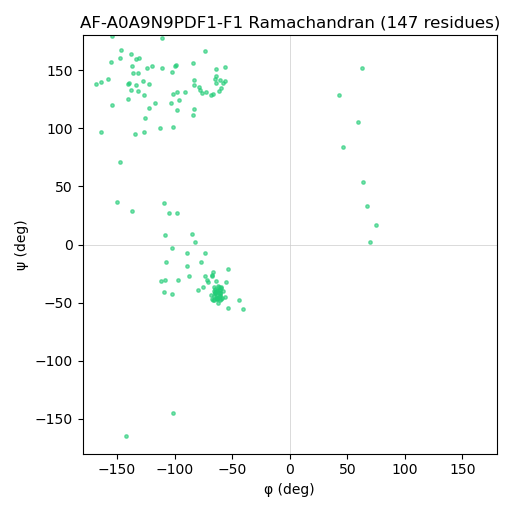00 98.75 125 TYR A N 1
ATOM 988 C CA . TYR A 1 125 ? 6.181 -2.810 1.836 1.00 98.75 125 TYR A CA 1
ATOM 989 C C . TYR A 1 125 ? 5.949 -2.001 0.561 1.00 98.75 125 TYR A C 1
ATOM 991 O O . TYR A 1 125 ? 4.876 -1.427 0.375 1.00 98.75 125 TYR A O 1
ATOM 999 N N . SER A 1 126 ? 6.944 -1.952 -0.316 1.00 98.56 126 SER A N 1
ATOM 1000 C CA . SER A 1 126 ? 6.849 -1.280 -1.612 1.00 98.56 126 SER A CA 1
ATOM 1001 C C . SER A 1 126 ? 7.464 -2.139 -2.707 1.00 98.56 126 SER A C 1
ATOM 1003 O O . SER A 1 126 ? 8.445 -2.849 -2.468 1.00 98.56 126 SER A O 1
ATOM 1005 N N . ILE A 1 127 ? 6.904 -2.029 -3.911 1.00 98.38 127 ILE A N 1
ATOM 1006 C CA . ILE A 1 127 ? 7.535 -2.500 -5.143 1.00 98.38 127 ILE A CA 1
ATOM 1007 C C . ILE A 1 127 ? 8.251 -1.316 -5.797 1.00 98.38 127 ILE A C 1
ATOM 1009 O O . ILE A 1 127 ? 7.632 -0.288 -6.067 1.00 98.38 127 ILE A O 1
ATOM 1013 N N . HIS A 1 128 ? 9.554 -1.461 -6.050 1.00 96.69 128 HIS A N 1
ATOM 1014 C CA . HIS A 1 128 ? 10.369 -0.421 -6.674 1.00 96.69 128 HIS A CA 1
ATOM 1015 C C . HIS A 1 128 ? 11.345 -0.976 -7.736 1.00 96.69 128 HIS A C 1
ATOM 1017 O O . HIS A 1 128 ? 12.095 -1.895 -7.409 1.00 96.69 128 HIS A O 1
ATOM 1023 N N . PRO A 1 129 ? 11.467 -0.388 -8.947 1.00 96.06 129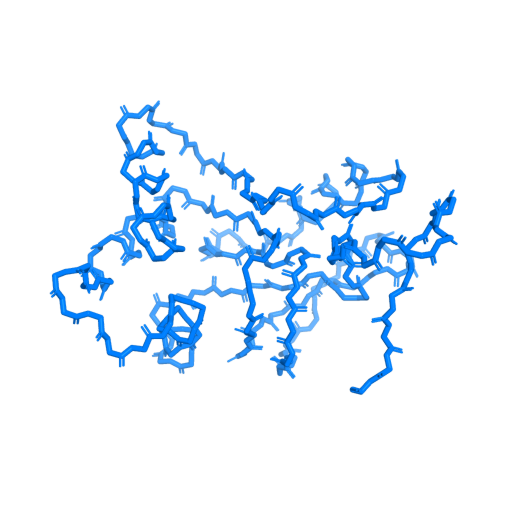 PRO A N 1
ATOM 1024 C CA . PRO A 1 129 ? 10.686 0.737 -9.474 1.00 96.06 129 PRO A CA 1
ATOM 1025 C C . PRO A 1 129 ? 9.179 0.469 -9.454 1.00 96.06 129 PRO A C 1
ATOM 1027 O O . PRO A 1 129 ? 8.765 -0.689 -9.436 1.00 96.06 129 PRO A O 1
ATOM 1030 N N . GLN A 1 130 ? 8.386 1.535 -9.371 1.00 95.25 130 GLN A N 1
ATOM 1031 C CA . GLN A 1 130 ? 6.931 1.456 -9.214 1.00 95.25 130 GLN A CA 1
ATOM 1032 C C . GLN A 1 130 ? 6.287 0.800 -10.431 1.00 95.25 130 GLN A C 1
ATOM 1034 O O . GLN A 1 130 ? 6.737 1.014 -11.553 1.00 95.25 130 GLN A O 1
ATOM 1039 N N . ILE A 1 131 ? 5.226 0.033 -10.194 1.00 96.25 131 ILE A N 1
ATOM 1040 C CA . ILE A 1 131 ? 4.467 -0.654 -11.251 1.00 96.25 131 ILE A CA 1
ATOM 1041 C C . ILE A 1 131 ? 3.160 0.063 -11.598 1.00 96.25 131 ILE A C 1
ATOM 1043 O O . ILE A 1 131 ? 2.429 -0.377 -12.484 1.00 96.25 131 ILE A O 1
ATOM 1047 N N . VAL A 1 132 ? 2.866 1.140 -10.866 1.00 96.00 132 VAL A N 1
ATOM 1048 C CA . VAL A 1 132 ? 1.767 2.077 -11.087 1.00 96.00 132 VAL A CA 1
ATOM 1049 C C . VAL A 1 132 ? 2.342 3.486 -11.009 1.00 96.00 132 VAL A C 1
ATOM 1051 O O . VAL A 1 132 ? 3.065 3.797 -10.064 1.00 96.00 132 VAL A O 1
ATOM 1054 N N . VAL A 1 133 ? 2.014 4.339 -11.973 1.00 93.56 133 VAL A N 1
ATOM 1055 C CA . VAL A 1 133 ? 2.414 5.754 -12.006 1.00 93.56 133 VAL A CA 1
ATOM 1056 C C . VAL A 1 133 ? 1.217 6.633 -12.348 1.00 93.56 133 VAL A C 1
ATOM 1058 O O . VAL A 1 133 ? 0.249 6.152 -12.929 1.00 93.56 133 VAL A O 1
ATOM 1061 N N . GLN A 1 134 ? 1.279 7.926 -12.028 1.00 88.44 134 GLN A N 1
ATOM 1062 C CA . GLN A 1 134 ? 0.264 8.883 -12.478 1.00 88.44 134 GLN A CA 1
ATOM 1063 C C . GLN A 1 134 ? 0.483 9.282 -13.943 1.00 88.44 134 GLN A C 1
ATOM 1065 O O . GLN A 1 134 ? 1.592 9.630 -14.363 1.00 88.44 134 GLN A O 1
ATOM 1070 N N . PHE A 1 135 ? -0.593 9.262 -14.717 1.00 80.25 135 PHE A N 1
ATOM 1071 C CA . PHE A 1 135 ? -0.649 9.608 -16.126 1.00 80.25 135 PHE A CA 1
ATOM 1072 C C . PHE A 1 135 ? -0.770 11.128 -16.315 1.00 80.25 135 PHE A C 1
ATOM 1074 O O . PHE A 1 135 ? -1.781 11.739 -15.983 1.00 80.25 135 PHE A O 1
ATOM 1081 N N . ASN A 1 136 ? 0.238 11.751 -16.936 1.00 65.69 136 ASN A N 1
ATOM 1082 C CA . ASN A 1 136 ? 0.297 13.209 -17.145 1.00 65.69 136 ASN A CA 1
ATOM 1083 C C . ASN A 1 136 ? 0.006 13.667 -18.594 1.00 65.69 136 ASN A C 1
ATOM 1085 O O . ASN A 1 136 ? 0.458 14.728 -19.024 1.00 65.69 136 ASN A O 1
ATOM 1089 N N . GLY A 1 137 ? -0.770 12.896 -19.365 1.00 58.59 137 GLY A N 1
ATOM 1090 C CA . GLY A 1 137 ? -1.534 13.413 -20.512 1.00 58.59 137 GLY A CA 1
ATOM 1091 C C . GLY A 1 137 ? -0.787 13.868 -21.775 1.00 58.59 137 GLY A C 1
ATOM 1092 O O . GLY A 1 137 ? -1.453 14.313 -22.710 1.00 58.59 137 GLY A O 1
ATOM 1093 N N . VAL A 1 138 ? 0.543 13.762 -21.878 1.00 52.66 138 VAL A N 1
ATOM 1094 C CA . VAL A 1 138 ? 1.270 14.209 -23.085 1.00 52.66 138 VAL A CA 1
ATOM 1095 C C . VAL A 1 138 ? 2.167 13.096 -23.640 1.00 52.66 138 VAL A C 1
ATOM 1097 O O . VAL A 1 138 ? 3.306 12.937 -23.221 1.00 52.66 138 VAL A O 1
ATOM 1100 N N . ASN A 1 139 ? 1.644 12.374 -24.641 1.00 49.91 139 ASN A N 1
ATOM 1101 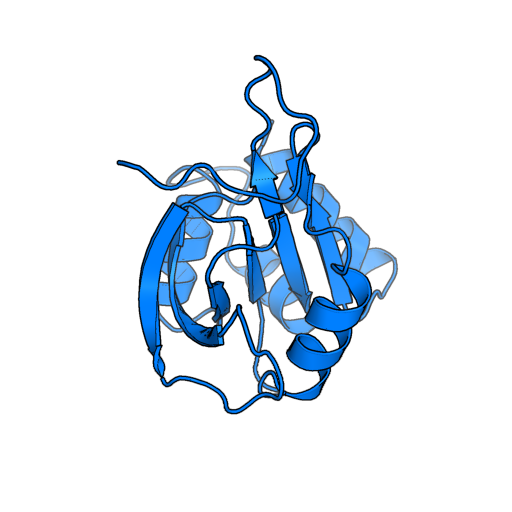C CA . ASN A 1 139 ? 2.323 11.358 -25.467 1.00 49.91 139 ASN A CA 1
ATOM 1102 C C . ASN A 1 139 ? 2.835 10.092 -24.753 1.00 49.91 139 ASN A C 1
ATOM 1104 O O . ASN A 1 139 ? 3.987 9.713 -24.962 1.00 49.91 139 ASN A O 1
ATOM 1108 N N . ASP A 1 140 ? 1.982 9.384 -24.012 1.00 48.62 140 ASP A N 1
ATOM 1109 C CA . ASP A 1 140 ? 2.342 8.049 -23.520 1.00 48.62 140 ASP A CA 1
ATOM 1110 C C . ASP A 1 140 ? 1.660 6.929 -24.329 1.00 48.62 140 ASP A C 1
ATOM 1112 O O . ASP A 1 140 ? 0.437 6.896 -24.468 1.00 48.62 140 ASP A O 1
ATOM 1116 N N . LEU A 1 141 ? 2.467 6.039 -24.913 1.00 50.88 141 LEU A N 1
ATOM 1117 C CA . LEU A 1 141 ? 2.047 4.758 -25.518 1.00 50.88 141 LEU A CA 1
ATOM 1118 C C . LEU A 1 141 ? 2.496 3.544 -24.649 1.00 50.88 141 LEU A C 1
ATOM 1120 O O . LEU A 1 141 ? 2.364 2.398 -25.081 1.00 50.88 141 LEU A O 1
ATOM 1124 N N . SER A 1 142 ? 3.021 3.847 -23.456 1.00 51.44 142 SER A N 1
ATOM 1125 C CA . SER A 1 142 ? 3.360 3.115 -22.223 1.00 51.44 142 SER A CA 1
ATOM 1126 C C . SER A 1 142 ? 4.044 1.739 -22.202 1.00 51.44 142 SER A C 1
ATOM 1128 O O . SER A 1 142 ? 3.565 0.748 -22.775 1.00 51.44 142 SER A O 1
ATOM 1130 N N . ASP A 1 143 ? 5.121 1.705 -21.403 1.00 53.25 143 ASP A N 1
ATOM 1131 C CA . ASP A 1 143 ? 5.725 0.614 -20.608 1.00 53.25 143 ASP A CA 1
ATOM 1132 C C . ASP A 1 143 ? 6.444 1.163 -19.335 1.00 53.25 143 ASP A C 1
ATOM 1134 O O . ASP A 1 143 ? 7.479 0.660 -18.915 1.00 53.25 143 ASP A O 1
ATOM 1138 N N . VAL A 1 144 ? 5.850 2.213 -18.740 1.00 50.66 144 VAL A N 1
ATOM 1139 C CA . VAL A 1 144 ? 6.148 2.900 -17.457 1.00 50.66 144 VAL A CA 1
ATOM 1140 C C . VAL A 1 144 ? 7.545 3.543 -17.254 1.00 50.66 144 VAL A C 1
ATOM 1142 O O . VAL A 1 144 ? 8.524 2.913 -16.862 1.00 50.66 144 VAL A O 1
ATOM 1145 N N . THR A 1 145 ? 7.616 4.886 -17.324 1.00 46.50 145 THR A N 1
ATOM 1146 C CA . THR A 1 145 ? 8.296 5.739 -16.307 1.00 46.50 145 THR A CA 1
ATOM 1147 C C . THR A 1 145 ? 7.897 7.223 -16.432 1.00 46.50 145 THR A C 1
ATOM 1149 O O . THR A 1 145 ? 7.941 7.775 -17.531 1.00 46.50 145 THR A O 1
ATOM 1152 N N . PRO A 1 146 ? 7.690 7.937 -15.303 1.00 45.81 146 PRO A N 1
ATOM 1153 C CA . PRO A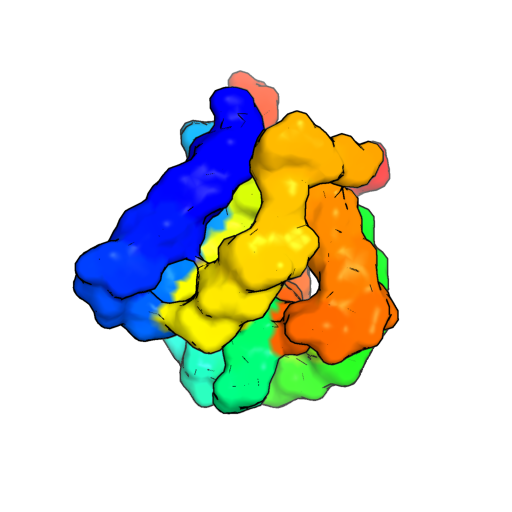 1 146 ? 8.497 9.143 -15.106 1.00 45.81 146 PRO A CA 1
ATOM 1154 C C . PRO A 1 146 ? 9.062 9.229 -13.681 1.00 45.81 146 PRO A C 1
ATOM 1156 O O . PRO A 1 146 ? 8.449 9.762 -12.761 1.00 45.81 146 PRO A O 1
ATOM 1159 N N . GLY A 1 147 ? 10.296 8.758 -13.516 1.00 52.56 147 GLY A N 1
ATOM 1160 C CA . GLY A 1 147 ? 11.146 9.133 -12.394 1.00 52.56 147 GLY A CA 1
ATOM 1161 C C . GLY A 1 147 ? 12.157 10.180 -12.846 1.00 52.56 147 GLY A C 1
ATOM 1162 O O . GLY A 1 147 ? 13.158 9.815 -13.451 1.00 52.56 147 GLY A O 1
ATOM 1163 N N . LEU A 1 148 ? 11.922 11.462 -12.546 1.00 40.91 148 LEU A N 1
ATOM 1164 C CA . LEU A 1 148 ? 12.980 12.471 -12.395 1.00 40.91 148 LEU A CA 1
ATOM 1165 C C . LEU A 1 148 ? 12.443 13.721 -11.674 1.00 40.91 148 LEU A C 1
ATOM 1167 O O . LEU A 1 148 ? 11.906 14.618 -12.310 1.00 40.91 148 LEU A O 1
ATOM 1171 N N . ARG A 1 149 ? 12.697 13.721 -10.357 1.00 36.31 149 ARG A N 1
ATOM 1172 C CA . ARG A 1 149 ? 12.716 14.822 -9.370 1.00 36.31 149 ARG A CA 1
ATOM 1173 C C . ARG A 1 149 ? 11.508 15.744 -9.246 1.00 36.31 149 ARG A C 1
ATOM 1175 O O . ARG A 1 149 ? 11.310 16.596 -10.134 1.00 36.31 149 ARG A O 1
#

Solvent-accessible surface area (backbone atoms only — not comparable to full-atom values): 8549 Å² total; per-residue (Å²): 101,76,54,58,53,55,49,53,49,41,51,48,36,61,78,71,65,43,64,64,47,82,47,64,49,95,52,57,44,62,38,91,58,44,68,61,54,50,51,55,47,68,72,54,54,62,92,78,51,16,35,38,38,30,10,66,42,77,74,38,83,54,62,74,49,84,66,91,59,87,82,42,42,45,25,34,35,52,33,48,27,61,65,51,16,3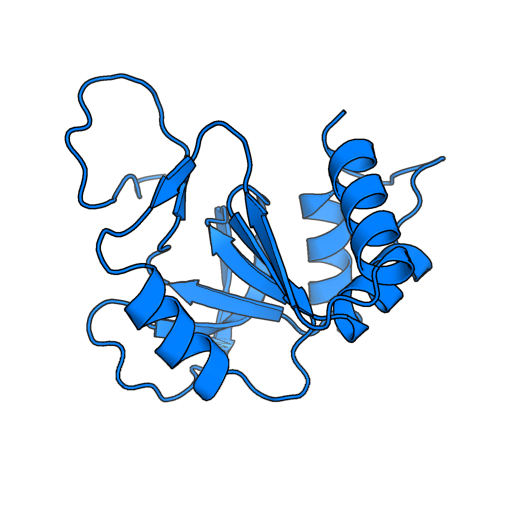0,37,36,27,46,67,25,40,52,54,47,63,76,68,56,46,87,93,65,59,93,59,57,53,35,55,48,53,24,50,35,27,61,70,67,76,39,45,36,31,32,42,44,64,60,51,27,47,78,61,82,89,74,88,81,89,78,79,75,84,89,88,79,134

Nearest PDB structures (foldseek):
  6e4r-assembly1_A  TM=5.894E-01  e=2.463E-01  Drosophila melanogaster
  6nqt-assembly3_E-2  TM=5.772E-01  e=4.363E-01  Homo sapiens
  6e4q-assembly4_D  TM=5.641E-01  e=3.176E-01  Drosophila melanogaster
  8v9q-assembly1_A  TM=5.774E-01  e=4.650E-01  Mus musculus
  4d0z-assembly5_F  TM=5.504E-01  e=4.095E-01  Homo sapiens